Protein AF-A0A9P3LKX9-F1 (afdb_monomer)

pLDDT: mean 74.87, std 19.47, range [40.62, 96.75]

Secondary structure (DSSP, 8-state):
----------------------EEEE--SSEEE----STT-EEEEEESB-TTT-PBPSEEEEEEEESSGGGGTTEEEE--SSB----PPTTEEEEEEESSTTSSPPSBS-EEEEEEPPPTT---S----TTSS--TTTHHHHHHHHHHT--

Foldseek 3Di:
DDDDDPDDDPPPDDDDDDDDWDKDKAFAPQATPADDPDPLKDFLFWAQAQKQHHHGYPYDIITIIISDNCPNPQKDKAFDPQAGPADDDPQKDFPIWYQATPHDGHPYDIITIIHHDPPPVPPPDDPPPPPPPDPVVPVVVVVVVVVVPPD

Organism: NCBI:txid48140

Solvent-accessible surface area (backbone atoms only — not comparable to full-atom values): 9044 Å² total; per-residue (Å²): 141,83,85,80,83,82,81,79,80,82,78,83,77,81,79,83,81,79,81,74,82,55,66,49,75,26,52,51,58,50,67,15,73,34,49,57,88,47,96,69,36,34,72,59,46,57,24,37,20,17,55,81,80,48,68,48,35,80,42,67,30,29,18,35,21,21,54,45,76,68,77,41,57,75,44,49,72,27,51,52,59,50,67,15,72,34,58,61,58,90,83,39,43,72,81,47,38,13,25,17,31,91,57,65,60,29,80,41,59,33,22,25,35,21,26,48,65,80,58,88,82,68,72,82,71,72,87,74,71,92,66,80,85,66,68,76,74,72,63,52,62,66,52,52,57,63,64,75,66,71,133

Mean predicted aligned error: 14.8 Å

Radius of gyration: 24.83 Å; Cα contacts (8 Å, |Δi|>4): 276; chains: 1; bounding box: 78×58×42 Å

Sequence (151 aa):
MASKLFSVLFLASTIAVASARDCGWSGTAPFCDGKCKSPRSFKISNGGGGGGNGAACLTGHKAFCCTDQRAGDGCSWFGTAPLCAGKCPAGTYQITEDGNGDGDTCISGNKVYCCKTPNLTDSEDTELEIEDVLNPLEIAEEVVLNIAMGV

Nearest PDB structures (foldseek):
  8fpq-assembly1_B  TM=3.884E-01  e=1.662E+00  Homo sapiens

Structure (mmCIF, N/CA/C/O backbone):
data_AF-A0A9P3LKX9-F1
#
_entry.id   AF-A0A9P3LKX9-F1
#
loop_
_atom_site.group_PDB
_atom_site.id
_atom_site.type_symbol
_atom_site.label_atom_id
_atom_site.label_alt_id
_atom_site.label_comp_id
_atom_site.label_asym_id
_atom_site.label_entity_id
_atom_site.label_seq_id
_atom_site.pdbx_PDB_ins_code
_atom_site.Cartn_x
_atom_site.Cartn_y
_atom_site.Cartn_z
_atom_site.occupancy
_atom_site.B_iso_or_equiv
_atom_site.auth_seq_id
_atom_site.auth_comp_id
_atom_site.auth_asym_id
_atom_site.auth_atom_id
_atom_site.pdbx_PDB_model_num
ATOM 1 N N . MET A 1 1 ? -66.652 31.575 15.893 1.00 42.22 1 MET A N 1
ATOM 2 C CA . MET A 1 1 ? -66.035 30.311 16.352 1.00 42.22 1 MET A CA 1
ATOM 3 C C . MET A 1 1 ? -65.240 29.732 15.193 1.00 42.22 1 MET A C 1
ATOM 5 O O . MET A 1 1 ? -65.865 29.418 14.195 1.00 42.22 1 MET A O 1
ATOM 9 N N . ALA A 1 2 ? -63.907 29.687 15.288 1.00 44.31 2 ALA A N 1
ATOM 10 C CA . ALA A 1 2 ? -63.010 28.762 14.573 1.00 44.31 2 ALA A CA 1
ATOM 11 C C . ALA A 1 2 ? -61.556 29.202 14.836 1.00 44.31 2 ALA A C 1
ATOM 13 O O . ALA A 1 2 ? -60.939 29.877 14.018 1.00 44.31 2 ALA A O 1
ATOM 14 N N . SER A 1 3 ? -61.034 28.866 16.018 1.00 41.22 3 SER A N 1
ATOM 15 C CA . SER A 1 3 ? -59.596 28.941 16.292 1.00 41.22 3 SER A CA 1
ATOM 16 C C . SER A 1 3 ? -58.949 27.716 15.647 1.00 41.22 3 SER A C 1
ATOM 18 O O . SER A 1 3 ? -59.222 26.590 16.062 1.00 41.22 3 SER A O 1
ATOM 20 N N . LYS A 1 4 ? -58.168 27.909 14.579 1.00 47.84 4 LYS A N 1
ATOM 21 C CA . LYS A 1 4 ? -57.369 26.833 13.981 1.00 47.84 4 LYS A CA 1
ATOM 22 C C . LYS A 1 4 ? -56.062 26.723 14.764 1.00 47.84 4 LYS A C 1
ATOM 24 O O . LYS A 1 4 ? -55.162 27.533 14.574 1.00 47.84 4 LYS A O 1
ATOM 29 N N . LEU A 1 5 ? -55.971 25.719 15.637 1.00 51.69 5 LEU A N 1
ATOM 30 C CA . LEU A 1 5 ? -54.699 25.266 16.196 1.00 51.69 5 LEU A CA 1
ATOM 31 C C . LEU A 1 5 ? -53.828 24.707 15.059 1.00 51.69 5 LEU A C 1
ATOM 33 O O . LEU A 1 5 ? -54.122 23.641 14.524 1.00 51.69 5 LEU A O 1
ATOM 37 N N . PHE A 1 6 ? -52.755 25.411 14.703 1.00 51.16 6 PHE A N 1
ATOM 38 C CA . PHE A 1 6 ? -51.647 24.848 13.929 1.00 51.16 6 PHE A CA 1
ATOM 39 C C . PHE A 1 6 ? -50.656 24.225 14.916 1.00 51.16 6 PHE A C 1
ATOM 41 O O . PHE A 1 6 ? -49.829 24.912 15.508 1.00 51.16 6 PHE A O 1
ATOM 48 N N . SER A 1 7 ? -50.789 22.920 15.148 1.00 51.84 7 SER A N 1
ATOM 49 C CA . SER A 1 7 ? -49.806 22.141 15.900 1.00 51.84 7 SER A CA 1
ATOM 50 C C . SER A 1 7 ? -48.673 21.767 14.941 1.00 51.84 7 SER A C 1
ATOM 52 O O . SER A 1 7 ? -48.852 20.921 14.066 1.00 51.84 7 SER A O 1
ATOM 54 N N . VAL A 1 8 ? -47.536 22.458 15.044 1.00 58.84 8 VAL A N 1
ATO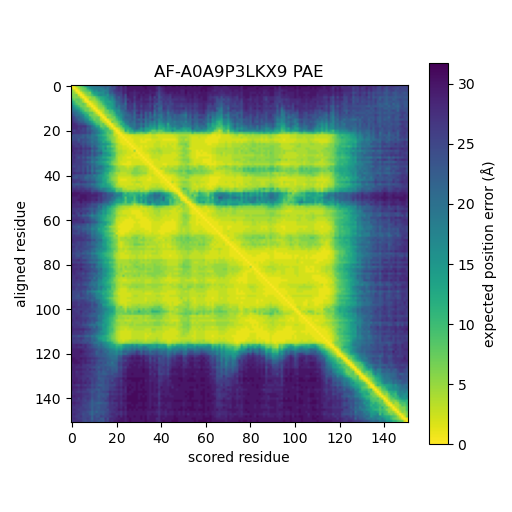M 55 C CA . VAL A 1 8 ? -46.333 22.154 14.259 1.00 58.84 8 VAL A CA 1
ATOM 56 C C . VAL A 1 8 ? -45.501 21.151 15.054 1.00 58.84 8 VAL A C 1
ATOM 58 O O . VAL A 1 8 ? -44.764 21.518 15.966 1.00 58.84 8 VAL A O 1
ATOM 61 N N . LEU A 1 9 ? -45.658 19.866 14.735 1.00 56.06 9 LEU A N 1
ATOM 62 C CA . LEU A 1 9 ? -44.792 18.801 15.236 1.00 56.06 9 LEU A CA 1
ATOM 63 C C . LEU A 1 9 ? -43.457 18.871 14.468 1.00 56.06 9 LEU A C 1
ATOM 65 O O . LEU A 1 9 ? -43.370 18.420 13.326 1.00 56.06 9 LEU A O 1
ATOM 69 N N . PHE A 1 10 ? -42.422 19.463 15.067 1.00 56.56 10 PHE A N 1
ATOM 70 C CA . PHE A 1 10 ? -41.057 19.406 14.535 1.00 56.56 10 PHE A CA 1
ATOM 71 C C . PHE A 1 10 ? -40.465 18.019 14.819 1.00 56.56 10 PHE A C 1
ATOM 73 O O . PHE A 1 10 ? -39.955 17.750 15.905 1.00 56.56 10 PHE A O 1
ATOM 80 N N . LEU A 1 11 ? -40.555 17.116 13.841 1.00 58.22 11 LEU A N 1
ATOM 81 C CA . LEU A 1 11 ? -39.799 15.863 13.839 1.00 58.22 11 LEU A CA 1
ATOM 82 C C . LEU A 1 11 ? -38.326 16.192 13.558 1.00 58.22 11 LEU A C 1
ATOM 84 O O . LEU A 1 11 ? -37.935 16.394 12.409 1.00 58.22 11 LEU A O 1
ATOM 88 N N . ALA A 1 12 ? -37.515 16.276 14.612 1.00 60.66 12 ALA A N 1
ATOM 89 C CA . ALA A 1 12 ? -36.065 16.360 14.495 1.00 60.66 12 ALA A CA 1
ATOM 90 C C . ALA A 1 12 ? -35.533 15.024 13.952 1.00 60.66 12 ALA A C 1
ATOM 92 O O . ALA A 1 12 ? -35.400 14.044 14.682 1.00 60.66 12 ALA A O 1
ATOM 93 N N . SER A 1 13 ? -35.286 14.972 12.644 1.00 61.47 13 SER A N 1
ATOM 94 C CA . SER A 1 13 ? -34.667 13.823 11.988 1.00 61.47 13 SER A CA 1
ATOM 95 C C . SER A 1 13 ? -33.155 13.910 12.189 1.00 61.47 13 SER A C 1
ATOM 97 O O . SER A 1 13 ? -32.500 14.789 11.627 1.00 61.47 13 SER A O 1
ATOM 99 N N . THR A 1 14 ? -32.592 13.044 13.031 1.00 60.50 14 THR A N 1
ATOM 100 C CA . THR A 1 14 ? -31.142 12.948 13.224 1.00 60.50 14 THR A CA 1
ATOM 101 C C . THR A 1 14 ? -30.522 12.250 12.014 1.00 60.50 14 THR A C 1
ATOM 103 O O . THR A 1 14 ? -30.732 11.063 11.770 1.00 60.50 14 THR A O 1
ATOM 106 N N . ILE A 1 15 ? -29.761 12.997 11.213 1.00 62.88 15 ILE A N 1
ATOM 107 C CA . ILE A 1 15 ? -29.021 12.434 10.082 1.00 62.88 15 ILE A CA 1
ATOM 108 C C . ILE A 1 15 ? -27.757 11.777 10.646 1.00 62.88 15 ILE A C 1
ATOM 110 O O . ILE A 1 15 ? -26.830 12.463 11.069 1.00 62.88 15 ILE A O 1
ATOM 114 N N . ALA A 1 16 ? -27.715 10.444 10.662 1.00 58.09 16 ALA A N 1
ATOM 115 C CA . ALA A 1 16 ? -26.489 9.705 10.935 1.00 58.09 16 ALA A CA 1
ATOM 116 C C . ALA A 1 16 ? -25.535 9.868 9.741 1.00 58.09 16 ALA A C 1
ATOM 118 O O . ALA A 1 16 ? -25.755 9.297 8.672 1.00 58.09 16 ALA A O 1
ATOM 119 N N . VAL A 1 17 ? -24.485 10.674 9.903 1.00 53.09 17 VAL A N 1
ATOM 120 C CA . VAL A 1 17 ? -23.447 10.838 8.880 1.00 53.09 17 VAL A CA 1
ATOM 121 C C . VAL A 1 17 ? -22.453 9.686 9.026 1.00 53.09 17 VAL A C 1
ATOM 123 O O . VAL A 1 17 ? -21.572 9.716 9.882 1.00 53.09 17 VAL A O 1
ATOM 126 N N . ALA A 1 18 ? -22.599 8.639 8.213 1.00 54.34 18 ALA A N 1
ATOM 127 C CA . ALA A 1 18 ? -21.588 7.591 8.115 1.00 54.34 18 ALA A CA 1
ATOM 128 C C . ALA A 1 18 ? -20.345 8.161 7.407 1.00 54.34 18 ALA A C 1
ATOM 130 O O . ALA A 1 18 ? -20.368 8.411 6.202 1.00 54.34 18 ALA A O 1
ATOM 131 N N . SER A 1 19 ? -19.264 8.393 8.154 1.00 54.84 19 SER A N 1
ATOM 132 C CA . SER A 1 19 ? -17.966 8.768 7.585 1.00 54.84 19 SER A CA 1
ATOM 133 C C . SER A 1 19 ? -17.353 7.546 6.895 1.00 54.84 19 SER A C 1
ATOM 135 O O . SER A 1 19 ? -16.896 6.613 7.555 1.00 54.84 19 SER A O 1
ATOM 137 N N . ALA A 1 20 ? -17.378 7.512 5.562 1.00 58.28 20 ALA A N 1
ATOM 138 C CA . ALA A 1 20 ? -16.612 6.526 4.808 1.00 58.28 20 ALA A CA 1
ATOM 139 C C . ALA A 1 20 ? -15.115 6.845 4.956 1.00 58.28 20 ALA A C 1
ATOM 141 O O . ALA A 1 20 ? -14.700 7.983 4.733 1.00 58.28 20 ALA A O 1
ATOM 142 N N . ARG A 1 21 ? -14.300 5.849 5.332 1.00 70.00 21 ARG A N 1
ATOM 143 C CA . ARG A 1 21 ? -12.835 5.980 5.364 1.00 70.00 21 ARG A CA 1
ATOM 144 C C . ARG A 1 21 ? -12.346 6.299 3.951 1.00 70.00 21 ARG A C 1
ATOM 146 O O . ARG A 1 21 ? -12.440 5.451 3.067 1.00 70.00 21 ARG A O 1
ATOM 153 N N . ASP A 1 22 ? -11.852 7.515 3.742 1.00 87.25 22 ASP A N 1
ATOM 154 C CA . ASP A 1 22 ? -11.334 7.947 2.446 1.00 87.25 22 ASP A CA 1
ATOM 155 C C . ASP A 1 22 ? -9.861 7.549 2.345 1.00 87.25 22 ASP A C 1
ATOM 157 O O . ASP A 1 22 ? -9.017 8.056 3.092 1.00 87.25 22 ASP A O 1
ATOM 161 N N . CYS A 1 23 ? -9.577 6.586 1.469 1.00 89.88 23 CYS A N 1
ATOM 162 C CA . CYS A 1 23 ? -8.266 5.981 1.298 1.00 89.88 23 CYS A CA 1
ATOM 163 C C . CYS A 1 23 ? -7.860 5.962 -0.176 1.00 89.88 23 CYS A C 1
ATOM 165 O O . CYS A 1 23 ? -8.665 5.653 -1.054 1.00 89.88 23 CYS A O 1
ATOM 167 N N . GLY A 1 24 ? -6.585 6.216 -0.457 1.00 90.62 24 GLY A N 1
ATOM 168 C CA . GLY A 1 24 ? -6.083 6.235 -1.823 1.00 90.62 24 GLY A CA 1
ATOM 169 C C . GLY A 1 24 ? -4.567 6.185 -1.931 1.00 90.62 24 GLY A C 1
ATOM 170 O O . GLY A 1 24 ? -3.825 6.527 -1.009 1.00 90.62 24 GLY A O 1
ATOM 171 N N . TRP A 1 25 ? -4.100 5.764 -3.104 1.00 91.69 25 TRP A N 1
ATOM 172 C CA . TRP A 1 25 ? -2.684 5.768 -3.449 1.00 91.69 25 TRP A CA 1
ATOM 173 C C . TRP A 1 25 ? -2.219 7.155 -3.896 1.00 91.69 25 TRP A C 1
ATOM 175 O O . TRP A 1 25 ? -2.871 7.832 -4.690 1.00 91.69 25 TRP A O 1
ATOM 185 N N . SER A 1 26 ? -1.039 7.554 -3.433 1.00 91.75 26 SER A N 1
ATOM 186 C CA . SER A 1 26 ? -0.349 8.777 -3.831 1.00 91.75 26 SER A CA 1
ATOM 187 C C . SER A 1 26 ? 1.060 8.461 -4.324 1.00 91.75 26 SER A C 1
ATOM 189 O O . SER A 1 26 ? 1.769 7.645 -3.740 1.00 91.75 26 SER A O 1
ATOM 191 N N . GLY A 1 27 ? 1.479 9.136 -5.394 1.00 89.12 27 GLY A N 1
ATOM 192 C CA . GLY A 1 27 ? 2.763 8.931 -6.065 1.00 89.12 27 GLY A CA 1
ATOM 193 C C . GLY A 1 27 ? 2.572 8.483 -7.514 1.00 89.12 27 GLY A C 1
ATOM 194 O O . GLY A 1 27 ? 1.802 7.566 -7.810 1.00 89.12 27 GLY A O 1
ATOM 195 N N . THR A 1 28 ? 3.294 9.115 -8.433 1.00 89.75 28 THR A N 1
ATOM 196 C CA . THR A 1 28 ? 3.135 8.907 -9.880 1.00 89.75 28 THR A CA 1
ATOM 197 C C . THR A 1 28 ? 4.353 8.180 -10.438 1.00 89.75 28 THR A C 1
ATOM 199 O O . THR A 1 28 ? 5.481 8.518 -10.109 1.00 89.75 28 THR A O 1
ATOM 202 N N . ALA A 1 29 ? 4.123 7.150 -11.251 1.00 89.75 29 ALA A N 1
ATOM 203 C CA . ALA A 1 29 ? 5.191 6.445 -11.961 1.00 89.75 29 ALA A CA 1
ATOM 204 C C . ALA A 1 29 ? 5.742 7.314 -13.115 1.00 89.75 29 ALA A C 1
ATOM 206 O O . ALA A 1 29 ? 5.034 8.213 -13.570 1.00 89.75 29 ALA A O 1
ATOM 207 N N . PRO A 1 30 ? 6.959 7.061 -13.631 1.00 89.88 30 PRO A N 1
ATOM 208 C CA . PRO A 1 30 ? 7.885 5.983 -13.263 1.00 89.88 30 PRO A CA 1
ATOM 209 C C . PRO A 1 30 ? 8.742 6.284 -12.025 1.00 89.88 30 PRO A C 1
ATOM 211 O O . PRO A 1 30 ? 9.233 5.354 -11.401 1.00 89.88 30 PRO A O 1
ATOM 214 N N . PHE A 1 31 ? 8.902 7.546 -11.632 1.00 91.69 31 PHE A N 1
ATOM 215 C CA . PHE A 1 31 ? 9.713 7.934 -10.472 1.00 91.69 31 PHE A CA 1
ATOM 216 C C . PHE A 1 31 ? 8.792 8.411 -9.353 1.00 91.69 31 PHE A C 1
ATOM 218 O O . PHE A 1 31 ? 8.314 9.545 -9.365 1.00 91.69 31 PHE A O 1
ATOM 225 N N . CYS A 1 32 ? 8.492 7.520 -8.418 1.00 91.12 32 CYS A N 1
ATOM 226 C CA . CYS A 1 32 ? 7.462 7.760 -7.420 1.00 91.12 32 CYS A CA 1
ATOM 227 C C . CYS A 1 32 ? 8.026 8.433 -6.162 1.00 91.12 32 CYS A C 1
ATOM 229 O O . CYS A 1 32 ? 8.989 7.951 -5.576 1.00 91.12 32 CYS A O 1
ATOM 231 N N . ASP A 1 33 ? 7.362 9.489 -5.691 1.00 91.56 33 ASP A N 1
ATOM 232 C CA . ASP A 1 33 ? 7.625 10.141 -4.397 1.00 91.56 33 ASP A CA 1
ATOM 233 C C . ASP A 1 33 ? 6.351 10.131 -3.539 1.00 91.56 33 ASP A C 1
ATOM 235 O O . ASP A 1 33 ? 5.695 11.148 -3.306 1.00 91.56 33 ASP A O 1
ATOM 239 N N . GLY A 1 34 ? 5.914 8.928 -3.177 1.00 90.88 34 GLY A N 1
ATOM 240 C CA . GLY A 1 34 ? 4.658 8.673 -2.487 1.00 90.88 34 GLY A CA 1
ATOM 241 C C . GLY A 1 34 ? 4.596 9.349 -1.125 1.00 90.88 34 GLY A C 1
ATOM 242 O O . GLY A 1 34 ? 5.260 8.940 -0.174 1.00 90.88 34 GLY A O 1
ATOM 243 N N . LYS A 1 35 ? 3.741 10.368 -1.023 1.00 93.56 35 LYS A N 1
ATOM 244 C CA . LYS A 1 35 ? 3.463 11.123 0.203 1.00 93.56 35 LYS A CA 1
ATOM 245 C C . LYS A 1 35 ? 1.979 11.439 0.288 1.00 93.56 35 LYS A C 1
ATOM 247 O O . LYS A 1 35 ? 1.329 11.677 -0.734 1.00 93.56 35 LYS A O 1
ATOM 252 N N . CYS A 1 36 ? 1.447 11.471 1.500 1.00 93.56 36 CYS A N 1
ATOM 253 C CA . CYS A 1 36 ? 0.072 11.890 1.715 1.00 93.56 36 CYS A CA 1
ATOM 254 C C . CYS A 1 36 ? -0.038 13.403 1.513 1.00 93.56 36 CYS A C 1
ATOM 256 O O . CYS A 1 36 ? 0.771 14.165 2.036 1.00 93.56 36 CYS A O 1
ATOM 258 N N . LYS A 1 37 ? -0.988 13.826 0.672 1.00 88.44 37 LYS A N 1
ATOM 259 C CA . LYS A 1 37 ? -1.103 15.225 0.225 1.00 88.44 37 LYS A CA 1
ATOM 260 C C . LYS A 1 37 ? -1.936 16.088 1.169 1.00 88.44 37 LYS A C 1
ATOM 262 O O . LYS A 1 37 ? -1.780 17.302 1.168 1.00 88.44 37 LYS A O 1
ATOM 267 N N . SER A 1 38 ? -2.834 15.475 1.940 1.00 88.06 38 SER A N 1
ATOM 268 C CA . SER A 1 38 ? -3.678 16.188 2.896 1.00 88.06 38 SER A CA 1
ATOM 269 C C . SER A 1 38 ? -3.023 16.184 4.281 1.00 88.06 38 SER A C 1
ATOM 271 O O . SER A 1 38 ? -2.565 15.127 4.720 1.00 88.06 38 SER A O 1
ATOM 273 N N . PRO A 1 39 ? -3.027 1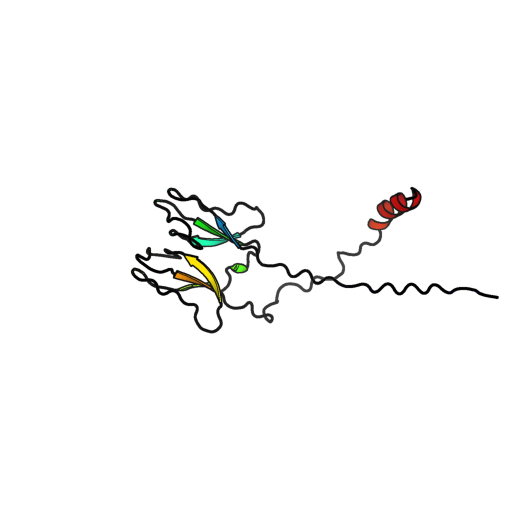7.315 5.011 1.00 85.31 39 PRO A N 1
ATOM 274 C CA . PRO A 1 39 ? -2.551 17.359 6.396 1.00 85.31 39 PRO A CA 1
ATOM 275 C C . PRO A 1 39 ? -3.401 16.492 7.337 1.00 85.31 3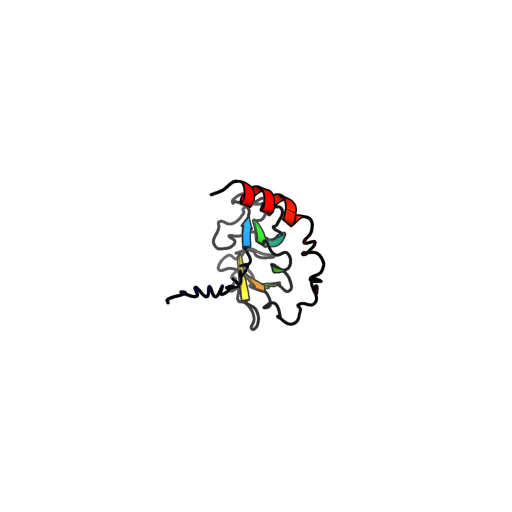9 PRO A C 1
ATOM 277 O O . PRO A 1 39 ? -2.943 16.121 8.408 1.00 85.31 39 PRO A O 1
ATOM 280 N N . ARG A 1 40 ? -4.630 16.150 6.929 1.00 87.88 40 ARG A N 1
ATOM 281 C CA . ARG A 1 40 ? -5.541 15.242 7.642 1.00 87.88 40 ARG A CA 1
ATOM 282 C C . ARG A 1 40 ? -5.512 13.824 7.063 1.00 87.88 40 ARG A C 1
ATOM 284 O O . ARG A 1 40 ? -6.518 13.129 7.110 1.00 87.88 40 ARG A O 1
ATOM 291 N N . SER A 1 41 ? -4.410 13.426 6.428 1.00 91.75 41 SER A N 1
ATOM 292 C CA . SER A 1 41 ? -4.243 12.073 5.895 1.00 91.75 41 SER A CA 1
ATOM 293 C C . SER A 1 41 ? -2.933 11.455 6.354 1.00 91.75 41 SER A C 1
ATOM 295 O O . SER A 1 41 ? -1.892 12.112 6.376 1.00 91.75 41 SER A O 1
ATOM 297 N N . PHE A 1 42 ? -2.998 10.175 6.687 1.00 92.75 42 PHE A N 1
ATOM 298 C CA . PHE A 1 42 ? -1.925 9.400 7.281 1.00 92.75 42 PHE A CA 1
ATOM 299 C C . PHE A 1 42 ? -1.511 8.291 6.329 1.00 92.75 42 PHE A C 1
ATOM 301 O O . PHE A 1 42 ? -2.348 7.662 5.677 1.00 92.75 42 PHE A O 1
ATOM 308 N N . LYS A 1 43 ? -0.204 8.048 6.246 1.00 93.50 43 LYS A N 1
ATOM 309 C CA . LYS A 1 43 ? 0.329 6.947 5.452 1.00 93.50 43 LYS A CA 1
ATOM 310 C C . LYS A 1 43 ? 0.184 5.659 6.242 1.00 93.50 43 LYS A C 1
ATOM 312 O O . LYS A 1 43 ? 0.805 5.530 7.292 1.00 93.50 43 LYS A O 1
ATOM 317 N N . ILE A 1 44 ? -0.578 4.713 5.710 1.00 92.38 44 ILE A N 1
ATOM 318 C CA . ILE A 1 44 ? -0.806 3.418 6.362 1.00 92.38 44 ILE A CA 1
ATOM 319 C C . ILE A 1 44 ? -0.029 2.276 5.707 1.00 92.38 44 ILE A C 1
ATOM 321 O O . ILE A 1 44 ? 0.171 1.238 6.328 1.00 92.38 44 ILE A O 1
ATOM 325 N N . SER A 1 45 ? 0.432 2.450 4.465 1.00 91.31 45 SER A N 1
ATOM 326 C CA . SER A 1 45 ? 1.363 1.515 3.833 1.00 91.31 45 SER A CA 1
ATOM 327 C C . SER A 1 45 ? 2.117 2.147 2.662 1.00 91.31 45 SER A C 1
ATOM 329 O O . SER A 1 45 ? 1.796 3.256 2.223 1.00 91.31 45 SER A O 1
ATOM 331 N N . ASN A 1 46 ? 3.117 1.436 2.149 1.00 90.56 46 ASN A N 1
ATOM 332 C CA . ASN A 1 46 ? 3.800 1.764 0.899 1.00 90.56 46 ASN A CA 1
ATOM 333 C C . ASN A 1 46 ? 3.527 0.676 -0.147 1.00 90.56 46 ASN A C 1
ATOM 335 O O . ASN A 1 46 ? 3.087 -0.418 0.191 1.00 90.56 46 ASN A O 1
ATOM 339 N N . GLY A 1 47 ? 3.817 0.991 -1.406 1.00 85.69 47 GLY A N 1
ATOM 340 C CA . GLY A 1 47 ? 3.746 0.054 -2.523 1.00 85.69 47 GLY A CA 1
ATOM 341 C C . GLY A 1 47 ? 4.659 0.510 -3.654 1.00 85.69 47 GLY A C 1
ATOM 342 O O . GLY A 1 47 ? 4.800 1.708 -3.910 1.00 85.69 47 GLY A O 1
ATOM 343 N N . GLY A 1 48 ? 5.334 -0.432 -4.297 1.00 74.81 48 GLY A N 1
ATOM 344 C CA . GLY A 1 48 ? 6.247 -0.179 -5.418 1.00 74.81 48 GLY A CA 1
ATOM 345 C C . GLY A 1 48 ? 5.587 -0.368 -6.785 1.00 74.81 48 GLY A C 1
ATOM 346 O O . GLY A 1 48 ? 6.121 0.103 -7.792 1.00 74.81 48 GLY A O 1
ATOM 347 N N . GLY A 1 49 ? 4.415 -1.009 -6.836 1.00 67.19 49 GLY A N 1
ATOM 348 C CA . GLY A 1 49 ? 3.877 -1.580 -8.063 1.00 67.19 49 GLY A CA 1
ATOM 349 C C . GLY A 1 49 ? 2.368 -1.463 -8.167 1.00 67.19 49 GLY A C 1
ATOM 350 O O . GLY A 1 49 ? 1.645 -2.353 -7.753 1.00 67.19 49 GLY A O 1
ATOM 351 N N . GLY A 1 50 ? 1.882 -0.409 -8.816 1.00 61.88 50 GLY A N 1
ATOM 352 C CA . GLY A 1 50 ? 0.516 -0.390 -9.323 1.00 61.88 50 GLY A CA 1
ATOM 353 C C . GLY A 1 50 ? -0.620 -0.454 -8.312 1.00 61.88 50 GLY A C 1
ATOM 354 O O . GLY A 1 50 ? -1.683 -0.939 -8.677 1.00 61.88 50 GLY A O 1
ATOM 355 N N . GLY A 1 51 ? -0.445 0.082 -7.103 1.00 59.47 51 GLY A N 1
ATOM 356 C CA . GLY A 1 51 ? -1.517 0.295 -6.130 1.00 59.47 51 GLY A CA 1
ATOM 357 C C . GLY A 1 51 ? -2.894 0.573 -6.751 1.00 59.47 51 GLY A C 1
ATOM 358 O O . GLY A 1 51 ? -3.088 1.597 -7.412 1.00 59.47 51 GLY A O 1
ATOM 359 N N . GLY A 1 52 ? -3.829 -0.367 -6.588 1.00 57.88 52 GLY A N 1
ATOM 360 C CA . GLY A 1 52 ? -5.185 -0.284 -7.148 1.00 57.88 52 GLY A CA 1
ATOM 361 C C . GLY A 1 52 ? -5.310 -0.343 -8.685 1.00 57.88 52 GLY A C 1
ATOM 362 O O . GLY A 1 52 ? -6.337 0.103 -9.190 1.00 57.88 52 GLY A O 1
ATOM 363 N N . ASN A 1 53 ? -4.322 -0.901 -9.408 1.00 55.03 53 ASN A N 1
ATOM 364 C CA . ASN A 1 53 ? -4.153 -1.039 -10.879 1.00 55.03 53 ASN A CA 1
ATOM 365 C C . ASN A 1 53 ? -3.283 0.024 -11.601 1.00 55.03 53 ASN A C 1
ATOM 367 O O . ASN A 1 53 ? -3.347 0.157 -12.824 1.00 55.03 53 ASN A O 1
ATOM 371 N N . GLY A 1 54 ? -2.472 0.809 -10.887 1.00 71.75 54 GLY A N 1
ATOM 372 C CA . GLY A 1 54 ? -1.590 1.822 -11.494 1.00 71.75 54 GLY A CA 1
ATOM 373 C C . GLY A 1 54 ? -0.330 1.265 -12.188 1.00 71.75 54 GLY A C 1
ATOM 374 O O . GLY A 1 54 ? -0.017 0.083 -12.117 1.00 71.75 54 GLY A O 1
ATOM 375 N N . ALA A 1 55 ? 0.471 2.134 -12.814 1.00 84.94 55 ALA A N 1
ATOM 376 C CA . ALA A 1 55 ? 1.808 1.756 -13.289 1.00 84.94 55 ALA A CA 1
ATOM 377 C C . ALA A 1 55 ? 2.804 1.584 -12.123 1.00 84.94 55 ALA A C 1
ATOM 379 O O . ALA A 1 55 ? 2.749 2.323 -11.128 1.00 84.94 55 ALA A O 1
ATOM 380 N N . ALA A 1 56 ? 3.732 0.632 -12.267 1.00 86.69 56 ALA A N 1
ATOM 381 C CA . ALA A 1 56 ? 4.802 0.386 -11.305 1.00 86.69 56 ALA A CA 1
ATOM 382 C C . ALA A 1 56 ? 5.854 1.503 -11.296 1.00 86.69 56 ALA A C 1
ATOM 384 O O . ALA A 1 56 ? 6.094 2.178 -12.301 1.00 86.69 56 ALA A O 1
ATOM 385 N N . CYS A 1 57 ? 6.473 1.698 -10.138 1.00 88.19 57 CYS A N 1
ATOM 386 C CA . CYS A 1 57 ? 7.575 2.626 -9.959 1.00 88.19 57 CYS A CA 1
ATOM 387 C C . CYS A 1 57 ? 8.873 1.964 -10.434 1.00 88.19 57 CYS A C 1
ATOM 389 O O . CYS A 1 57 ? 9.190 0.846 -10.045 1.00 88.19 57 CYS A O 1
ATOM 391 N N . LEU A 1 58 ? 9.638 2.670 -11.260 1.00 88.69 58 LEU A N 1
ATOM 392 C CA . LEU A 1 58 ? 11.010 2.308 -11.598 1.00 88.69 58 LEU A CA 1
ATOM 393 C C . LEU A 1 58 ? 11.951 2.632 -10.430 1.00 88.69 58 LEU A C 1
ATOM 395 O O . LEU A 1 58 ? 12.868 1.873 -10.137 1.00 88.69 58 LEU A O 1
ATOM 399 N N . THR A 1 59 ? 11.704 3.758 -9.752 1.00 88.75 59 THR A N 1
ATOM 400 C CA . THR A 1 59 ? 12.361 4.126 -8.493 1.00 88.75 59 THR A CA 1
ATOM 401 C C . THR A 1 59 ? 11.362 4.746 -7.516 1.00 88.75 59 THR A C 1
ATOM 403 O O . THR A 1 59 ? 10.316 5.272 -7.913 1.00 88.75 59 THR A O 1
ATOM 406 N N . GLY A 1 60 ? 11.703 4.697 -6.226 1.00 90.19 60 GLY A N 1
ATOM 407 C CA . GLY A 1 60 ? 10.875 5.233 -5.147 1.00 90.19 60 GLY A CA 1
ATOM 408 C C . GLY A 1 60 ? 9.675 4.345 -4.807 1.00 90.19 60 GLY A C 1
ATOM 409 O O . GLY A 1 60 ? 9.713 3.138 -5.022 1.00 90.19 60 GLY A O 1
ATOM 410 N N . HIS A 1 61 ? 8.628 4.933 -4.227 1.00 89.06 61 HIS A N 1
ATOM 411 C CA . HIS A 1 61 ? 7.428 4.208 -3.788 1.00 89.06 61 HIS A CA 1
ATOM 412 C C . HIS A 1 61 ? 6.178 5.079 -3.899 1.00 89.06 61 HIS A C 1
ATOM 414 O O . HIS A 1 61 ? 6.265 6.305 -3.895 1.00 89.06 61 HIS A O 1
ATOM 420 N N . LYS A 1 62 ? 5.009 4.449 -3.976 1.00 90.25 62 LYS A N 1
ATOM 421 C CA . LYS A 1 62 ? 3.710 5.068 -3.705 1.00 90.25 62 LYS A CA 1
ATOM 422 C C . LYS A 1 62 ? 3.379 4.928 -2.220 1.00 90.25 62 LYS A C 1
ATOM 424 O O . LYS A 1 62 ? 3.819 3.988 -1.560 1.00 90.25 62 LYS A O 1
ATOM 429 N N . ALA A 1 63 ? 2.586 5.857 -1.709 1.00 92.12 63 ALA A N 1
ATOM 430 C CA . ALA A 1 63 ? 2.039 5.830 -0.360 1.00 92.12 63 ALA A CA 1
ATOM 431 C C . ALA A 1 63 ? 0.545 5.526 -0.432 1.00 92.12 63 ALA A C 1
ATOM 433 O O . ALA A 1 63 ? -0.173 6.213 -1.158 1.00 92.12 63 ALA A O 1
ATOM 434 N N . PHE A 1 64 ? 0.079 4.536 0.322 1.00 92.69 64 PHE A N 1
ATOM 435 C CA . PHE A 1 64 ? -1.346 4.340 0.552 1.00 92.69 64 PHE A CA 1
ATOM 436 C C . PHE A 1 64 ? -1.753 5.164 1.772 1.00 92.69 64 PHE A C 1
ATOM 438 O O . PHE A 1 64 ? -1.226 4.968 2.873 1.00 92.69 64 PHE A O 1
ATOM 445 N N . CYS A 1 65 ? -2.630 6.135 1.550 1.00 93.12 65 CYS A N 1
ATOM 446 C CA . CYS A 1 65 ? -2.991 7.166 2.511 1.00 93.12 65 CYS A CA 1
ATOM 447 C C . CYS A 1 65 ? -4.469 7.073 2.861 1.00 93.12 65 CYS A C 1
ATOM 449 O O . CYS A 1 65 ? -5.278 6.888 1.959 1.00 93.12 65 CYS A O 1
ATOM 451 N N . CYS A 1 66 ? -4.813 7.276 4.130 1.00 92.69 66 CYS A N 1
ATOM 452 C CA . CYS A 1 66 ? -6.195 7.338 4.605 1.00 92.69 66 CYS A CA 1
ATOM 453 C C . CYS A 1 66 ? -6.419 8.560 5.495 1.00 92.69 66 CYS A C 1
ATOM 455 O O . CYS A 1 66 ? -5.478 9.053 6.116 1.00 92.69 66 CYS A O 1
ATOM 457 N N . THR A 1 67 ? -7.654 9.048 5.585 1.00 90.88 67 THR A N 1
ATOM 458 C CA . THR A 1 67 ? -8.023 10.131 6.518 1.00 90.88 67 THR A CA 1
ATOM 459 C C . THR A 1 67 ? -8.136 9.676 7.974 1.00 90.88 67 THR A C 1
ATOM 461 O O . THR A 1 67 ? -7.998 10.487 8.884 1.00 90.88 67 THR A O 1
ATOM 464 N N . ASP A 1 68 ? -8.330 8.378 8.200 1.00 87.44 68 ASP A N 1
ATOM 465 C CA . ASP A 1 68 ? -8.323 7.739 9.516 1.00 87.44 68 ASP A CA 1
ATOM 466 C C . ASP A 1 68 ? -6.930 7.151 9.803 1.00 87.44 68 ASP A C 1
ATOM 468 O O . ASP A 1 68 ? -6.448 6.288 9.064 1.00 87.44 68 ASP A O 1
ATOM 472 N N . GLN A 1 69 ? -6.276 7.615 10.874 1.00 82.56 69 GLN A N 1
ATOM 473 C CA . GLN A 1 69 ? -4.950 7.138 11.285 1.00 82.56 69 GLN A CA 1
ATOM 474 C C . GLN A 1 69 ? -4.968 5.658 11.694 1.00 82.56 69 GLN A C 1
ATOM 476 O O . GLN A 1 69 ? -3.975 4.961 11.487 1.00 82.56 69 GLN A O 1
ATOM 481 N N . ARG A 1 70 ? -6.101 5.167 12.210 1.00 84.12 70 ARG A N 1
ATOM 482 C CA . ARG A 1 70 ? -6.282 3.781 12.668 1.00 84.12 70 ARG A CA 1
ATOM 483 C C . ARG A 1 70 ? -6.630 2.829 11.522 1.00 84.12 70 ARG A C 1
ATOM 485 O O . ARG A 1 70 ? -6.795 1.630 11.725 1.00 84.12 70 ARG A O 1
ATOM 492 N N . ALA A 1 71 ? -6.737 3.327 10.285 1.00 85.69 71 ALA A N 1
ATOM 493 C CA . ALA A 1 71 ? -7.079 2.501 9.126 1.00 85.69 71 ALA A CA 1
ATOM 494 C C . ALA A 1 71 ? -6.033 1.415 8.811 1.00 85.69 71 ALA A C 1
ATOM 496 O O . ALA A 1 71 ? -6.355 0.468 8.098 1.00 85.69 71 ALA A O 1
ATOM 497 N N . GLY A 1 72 ? -4.803 1.553 9.320 1.00 84.75 72 GLY A N 1
ATOM 498 C CA . GLY A 1 72 ? -3.736 0.556 9.201 1.00 84.75 72 GLY A CA 1
ATOM 499 C C . GLY A 1 72 ? -3.625 -0.414 10.384 1.00 84.75 72 GLY A C 1
ATOM 500 O O . GLY A 1 72 ? -2.815 -1.343 10.319 1.00 84.75 72 GLY A O 1
ATOM 501 N N . ASP A 1 73 ? -4.402 -0.224 11.453 1.00 88.44 73 ASP A N 1
ATOM 502 C CA . ASP A 1 73 ? -4.238 -0.996 12.684 1.00 88.44 73 ASP A CA 1
ATOM 503 C C . ASP A 1 73 ? -4.668 -2.452 12.483 1.00 88.44 73 ASP A C 1
ATOM 505 O O . ASP A 1 73 ? -5.766 -2.763 12.017 1.00 88.44 73 ASP A O 1
ATOM 509 N N . GLY A 1 74 ? -3.768 -3.375 12.828 1.00 89.88 74 GLY A N 1
ATOM 510 C CA . GLY A 1 74 ? -3.999 -4.806 12.635 1.00 89.88 74 GLY A CA 1
ATOM 511 C C . GLY A 1 74 ? -4.071 -5.233 11.165 1.00 89.88 74 GLY A C 1
ATOM 512 O O . GLY A 1 74 ? -4.669 -6.275 10.878 1.00 89.88 74 GLY A O 1
ATOM 513 N N . CYS A 1 75 ? -3.487 -4.453 10.251 1.00 93.19 75 CYS A N 1
ATOM 514 C CA . CYS A 1 75 ? -3.413 -4.781 8.833 1.00 93.19 75 CYS A CA 1
ATOM 515 C C . CYS A 1 75 ? -2.074 -5.424 8.449 1.00 93.19 75 CYS A C 1
ATOM 517 O O . CYS A 1 75 ? -1.045 -5.216 9.093 1.00 93.19 75 CYS A O 1
ATOM 519 N N . SER A 1 76 ? -2.067 -6.234 7.392 1.00 94.62 76 SER A N 1
ATOM 520 C CA . SER A 1 76 ? -0.853 -6.869 6.859 1.00 94.62 76 SER A CA 1
ATOM 521 C C . SER A 1 76 ? -1.004 -7.198 5.376 1.00 94.62 76 SER A C 1
ATOM 523 O O . SER A 1 76 ? -2.119 -7.381 4.880 1.00 94.62 76 SER A O 1
ATOM 525 N N . TRP A 1 77 ? 0.119 -7.268 4.660 1.00 94.75 77 TRP A N 1
ATOM 526 C CA . TRP A 1 77 ? 0.148 -7.701 3.266 1.00 94.75 77 TRP A CA 1
ATOM 527 C C . TRP A 1 77 ? 0.142 -9.224 3.161 1.00 94.75 77 TRP A C 1
ATOM 529 O O . TRP A 1 77 ? 0.803 -9.925 3.924 1.00 94.75 77 TRP A O 1
ATOM 539 N N . PHE A 1 78 ? -0.600 -9.737 2.183 1.00 95.62 78 PHE A N 1
ATOM 540 C CA . PHE A 1 78 ? -0.701 -11.161 1.893 1.00 95.62 78 PHE A CA 1
ATOM 541 C C . PHE A 1 78 ? -0.462 -11.425 0.411 1.00 95.62 78 PHE A C 1
ATOM 543 O O . PHE A 1 78 ? -1.009 -10.746 -0.459 1.00 95.62 78 PHE A O 1
ATOM 550 N N . GLY A 1 79 ? 0.322 -12.464 0.130 1.00 93.12 79 GLY A N 1
ATOM 551 C CA . GLY A 1 79 ? 0.742 -12.858 -1.212 1.00 93.12 79 GLY A CA 1
ATOM 552 C C . GLY A 1 79 ? 2.263 -12.841 -1.342 1.00 93.12 79 GLY A C 1
ATOM 553 O O . GLY A 1 79 ? 2.931 -11.880 -0.965 1.00 93.12 79 GLY A O 1
ATOM 554 N N . THR A 1 80 ? 2.832 -13.901 -1.904 1.00 93.31 80 THR A N 1
ATOM 555 C CA . THR A 1 80 ? 4.288 -14.079 -1.999 1.00 93.31 80 THR A CA 1
ATOM 556 C C . THR A 1 80 ? 4.725 -13.996 -3.456 1.00 93.31 80 THR A C 1
ATOM 558 O O . THR A 1 80 ? 4.086 -14.569 -4.333 1.00 93.31 80 THR A O 1
ATOM 561 N N . ALA A 1 81 ? 5.792 -13.240 -3.717 1.00 92.56 81 ALA A N 1
ATOM 562 C CA . ALA A 1 81 ? 6.398 -13.154 -5.042 1.00 92.56 81 ALA A CA 1
ATOM 563 C C . ALA A 1 81 ? 7.075 -14.495 -5.402 1.00 92.56 81 ALA A C 1
ATOM 565 O O . ALA A 1 81 ? 7.400 -15.268 -4.500 1.00 92.56 81 ALA A O 1
ATOM 566 N N . PRO A 1 82 ? 7.311 -14.804 -6.690 1.00 91.81 82 PRO A N 1
ATOM 567 C CA . PRO A 1 82 ? 7.081 -13.963 -7.870 1.00 91.81 82 PRO A CA 1
ATOM 568 C C . PRO A 1 82 ? 5.665 -14.048 -8.457 1.00 91.81 82 PRO A C 1
ATOM 570 O O . PRO A 1 82 ? 5.275 -13.164 -9.212 1.00 91.81 82 PRO A O 1
ATOM 573 N N . LEU A 1 83 ? 4.886 -15.083 -8.141 1.00 93.94 83 LEU A N 1
ATOM 574 C CA . LEU A 1 83 ? 3.507 -15.239 -8.612 1.00 93.94 83 LEU A CA 1
ATOM 575 C C . LEU A 1 83 ? 2.568 -15.033 -7.429 1.00 93.94 83 LEU A C 1
ATOM 577 O O . LEU A 1 83 ? 2.306 -15.954 -6.656 1.00 93.94 83 LEU A O 1
ATOM 581 N N . CYS A 1 84 ? 2.098 -13.803 -7.265 1.00 93.19 84 CYS A N 1
ATOM 582 C CA . CYS A 1 84 ? 1.307 -13.430 -6.108 1.00 93.19 84 CYS A CA 1
ATOM 583 C C . CYS A 1 84 ? -0.153 -13.825 -6.300 1.00 93.19 84 CYS A C 1
ATOM 585 O O . CYS A 1 84 ? -0.805 -13.423 -7.257 1.00 93.19 84 CYS A O 1
ATOM 587 N N . ALA A 1 85 ? -0.680 -14.575 -5.341 1.00 93.44 85 ALA A N 1
ATOM 588 C CA . ALA A 1 85 ? -2.099 -14.888 -5.225 1.00 93.44 85 ALA A CA 1
ATOM 589 C C . ALA A 1 85 ? -2.622 -14.316 -3.905 1.00 93.44 85 ALA A C 1
ATOM 591 O O . ALA A 1 85 ? -3.032 -15.058 -3.010 1.00 93.44 85 ALA A O 1
ATOM 592 N N . GLY A 1 86 ? -2.501 -12.994 -3.745 1.00 93.50 86 GLY A N 1
ATOM 593 C CA . GLY A 1 86 ? -2.923 -12.314 -2.532 1.00 93.50 86 GLY A CA 1
ATOM 594 C C . GLY A 1 86 ? -4.384 -12.619 -2.210 1.00 93.50 86 GLY A C 1
ATOM 595 O O . GLY A 1 86 ? -5.268 -12.473 -3.051 1.00 93.50 86 GLY A O 1
ATOM 596 N N . LYS A 1 87 ? -4.636 -13.064 -0.978 1.00 96.12 87 LYS A N 1
ATOM 597 C CA . LYS A 1 87 ? -5.982 -13.285 -0.461 1.00 96.12 87 LYS A CA 1
ATOM 598 C C . LYS A 1 87 ? -6.013 -13.000 1.030 1.00 96.12 87 LYS A C 1
ATOM 600 O O . LYS A 1 87 ? -5.126 -13.434 1.762 1.00 96.12 87 LYS A O 1
ATOM 605 N N . CYS A 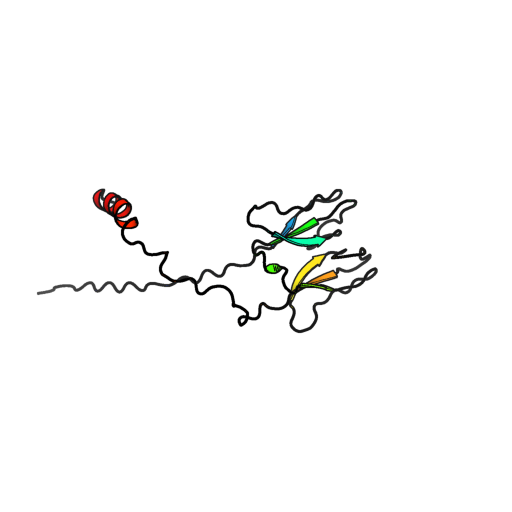1 88 ? -7.062 -12.317 1.470 1.00 96.75 88 CYS A N 1
ATOM 606 C CA . CYS A 1 88 ? -7.263 -12.069 2.885 1.00 96.75 88 CYS A CA 1
ATOM 607 C C . CYS A 1 88 ? -7.647 -13.352 3.632 1.00 96.75 88 CYS A C 1
ATOM 609 O O . CYS A 1 88 ? -8.497 -14.111 3.146 1.00 96.75 88 CYS A O 1
ATOM 611 N N . PRO A 1 89 ? -7.041 -13.617 4.804 1.00 95.94 89 PRO A N 1
ATOM 612 C CA . PRO A 1 89 ? -7.478 -14.704 5.667 1.00 95.94 89 PRO A CA 1
ATOM 613 C C . PRO A 1 89 ? -8.904 -14.463 6.184 1.00 95.94 89 PRO A C 1
ATOM 615 O O . PRO A 1 89 ? -9.408 -13.337 6.197 1.00 95.94 89 PRO A O 1
ATOM 618 N N . ALA A 1 90 ? -9.562 -15.532 6.634 1.00 93.12 90 ALA A N 1
ATOM 619 C CA . ALA A 1 90 ? -10.905 -15.439 7.202 1.00 93.12 90 ALA A CA 1
ATOM 620 C C . ALA A 1 90 ? -10.942 -14.451 8.384 1.00 93.12 90 ALA A C 1
ATOM 622 O O . ALA A 1 90 ? -10.019 -14.414 9.195 1.00 93.12 90 ALA A O 1
ATOM 623 N N . GLY A 1 91 ? -12.008 -13.650 8.473 1.00 88.31 91 GLY A N 1
ATOM 624 C CA . GLY A 1 91 ? -12.152 -12.617 9.509 1.00 88.31 91 GLY A CA 1
ATOM 625 C C . GLY A 1 91 ? -11.407 -11.308 9.224 1.00 88.31 91 GLY A C 1
ATOM 626 O O . GLY A 1 91 ? -11.391 -10.420 10.073 1.00 88.31 91 GLY A O 1
ATOM 627 N N . THR A 1 92 ? -10.812 -11.168 8.039 1.00 93.75 92 THR A N 1
ATOM 628 C CA . THR A 1 92 ? -10.220 -9.911 7.564 1.00 93.75 92 THR A CA 1
ATOM 629 C C . THR A 1 92 ? -10.826 -9.509 6.224 1.00 93.75 92 THR A C 1
ATOM 631 O O . THR A 1 92 ? -11.452 -10.326 5.544 1.00 93.75 92 THR A O 1
ATOM 634 N N . TYR A 1 93 ? -10.648 -8.249 5.844 1.00 91.50 93 TYR A N 1
ATOM 635 C CA . TYR A 1 93 ? -11.125 -7.703 4.577 1.00 91.50 93 TYR A CA 1
ATOM 636 C C . TYR A 1 93 ? -10.006 -6.951 3.858 1.00 91.50 93 TYR A C 1
ATOM 638 O O . TYR A 1 93 ? -9.096 -6.409 4.485 1.00 91.50 93 TYR A O 1
ATOM 646 N N . GLN A 1 94 ? -10.069 -6.946 2.529 1.00 92.81 94 GLN A N 1
ATOM 647 C CA . GLN A 1 94 ? -9.104 -6.257 1.680 1.00 92.81 94 GLN A CA 1
ATOM 648 C C . GLN A 1 94 ? -9.401 -4.757 1.670 1.00 92.81 94 GLN A C 1
ATOM 650 O O . GLN A 1 94 ? -10.534 -4.361 1.396 1.00 92.81 94 GLN A O 1
ATOM 655 N N . ILE A 1 95 ? -8.382 -3.934 1.918 1.00 90.38 95 ILE A N 1
ATOM 656 C CA . ILE A 1 95 ? -8.475 -2.471 1.785 1.00 90.38 95 ILE A CA 1
ATOM 657 C C . ILE A 1 95 ? -7.787 -1.955 0.526 1.00 90.38 95 ILE A C 1
ATOM 659 O O . ILE A 1 95 ? -8.184 -0.932 -0.027 1.00 90.38 95 ILE A O 1
ATOM 663 N N . THR A 1 96 ? -6.758 -2.657 0.056 1.00 91.88 96 THR A N 1
ATOM 664 C CA . THR A 1 96 ? -6.100 -2.348 -1.210 1.00 91.88 96 THR A CA 1
ATOM 665 C C . THR A 1 96 ? -5.280 -3.532 -1.713 1.00 91.88 96 THR A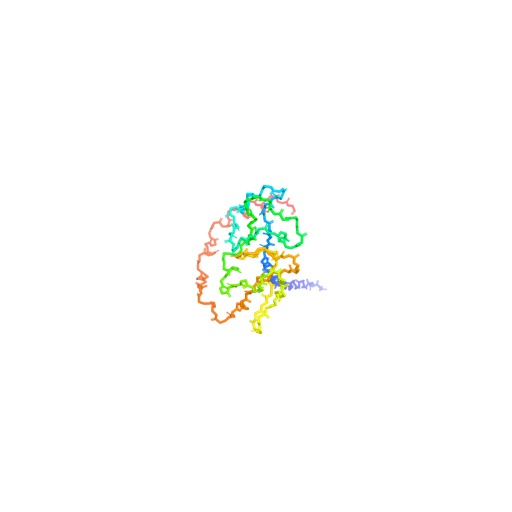 C 1
ATOM 667 O O . THR A 1 96 ? -5.217 -4.583 -1.074 1.00 91.88 96 THR A O 1
ATOM 670 N N . GLU A 1 97 ? -4.661 -3.370 -2.871 1.00 92.88 97 GLU A N 1
ATOM 671 C CA . GLU A 1 97 ? -3.707 -4.306 -3.451 1.00 92.88 97 GLU A CA 1
ATOM 672 C C . GLU A 1 97 ? -2.592 -3.567 -4.181 1.00 92.88 97 GLU A C 1
ATOM 674 O O . GLU A 1 97 ? -2.784 -2.439 -4.643 1.00 92.88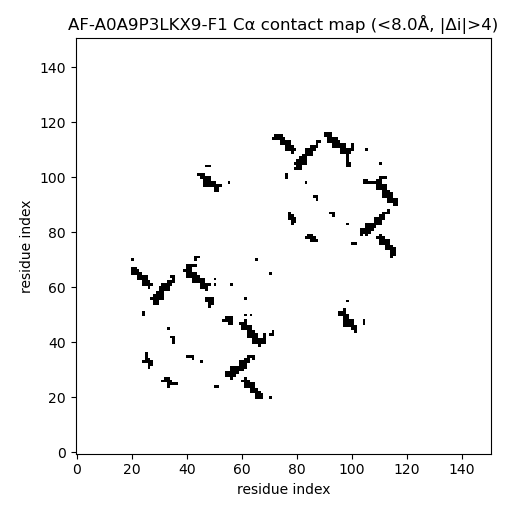 97 GLU A O 1
ATOM 679 N N . ASP A 1 98 ? -1.433 -4.210 -4.262 1.00 92.25 98 ASP A N 1
ATOM 680 C CA . ASP A 1 98 ? -0.236 -3.710 -4.932 1.00 92.25 98 ASP A CA 1
ATOM 681 C C . ASP A 1 98 ? 0.615 -4.908 -5.384 1.00 92.25 98 ASP A C 1
ATOM 683 O O . ASP A 1 98 ? 0.686 -5.944 -4.716 1.00 92.25 98 ASP A O 1
ATOM 687 N N . GLY A 1 99 ? 1.262 -4.771 -6.534 1.00 89.06 99 GLY A N 1
ATOM 688 C CA . GLY A 1 99 ? 2.169 -5.760 -7.105 1.00 89.06 99 GLY A CA 1
ATOM 689 C C . GLY A 1 99 ? 3.480 -5.907 -6.332 1.00 89.06 99 GLY A C 1
ATOM 690 O O . GLY A 1 99 ? 4.212 -6.854 -6.574 1.00 89.06 99 GLY A O 1
ATOM 691 N N . ASN A 1 100 ? 3.799 -5.027 -5.386 1.00 88.31 100 ASN A N 1
ATOM 692 C CA . ASN A 1 100 ? 4.950 -5.170 -4.492 1.00 8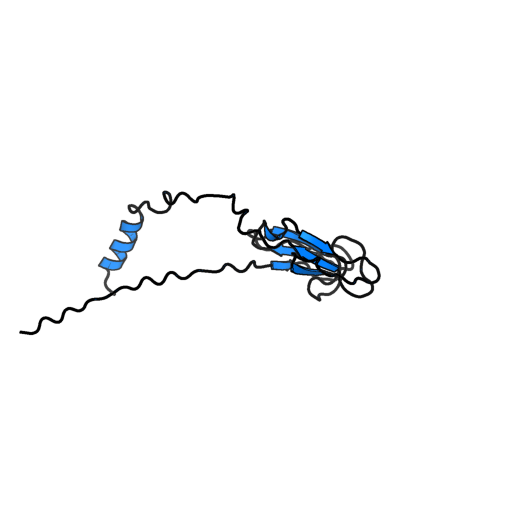8.31 100 ASN A CA 1
ATOM 693 C C . ASN A 1 100 ? 4.518 -5.355 -3.038 1.00 88.31 100 ASN A C 1
ATOM 695 O O . ASN A 1 100 ? 5.125 -6.144 -2.317 1.00 88.31 100 ASN A O 1
ATOM 699 N N . GLY A 1 101 ? 3.485 -4.627 -2.606 1.00 85.75 101 GLY A N 1
ATOM 700 C CA . GLY A 1 101 ? 3.088 -4.549 -1.202 1.00 85.75 101 GLY A CA 1
ATOM 701 C C . GLY A 1 101 ? 4.261 -4.127 -0.311 1.00 85.75 101 GLY A C 1
ATOM 702 O O . GLY A 1 101 ? 4.870 -3.081 -0.537 1.00 85.75 101 GLY A O 1
ATOM 703 N N . ASP A 1 102 ? 4.597 -4.958 0.674 1.00 80.25 102 ASP A N 1
ATOM 704 C CA . ASP A 1 102 ? 5.688 -4.761 1.638 1.00 80.25 102 ASP A CA 1
ATOM 705 C C . ASP A 1 102 ? 7.038 -5.382 1.240 1.00 80.25 102 ASP A C 1
ATOM 707 O O . ASP A 1 102 ? 7.970 -5.376 2.046 1.00 80.25 102 ASP A O 1
ATOM 711 N N . GLY A 1 103 ? 7.184 -5.901 0.018 1.00 84.94 103 GLY A N 1
ATOM 712 C CA . GLY A 1 103 ? 8.410 -6.593 -0.372 1.00 84.94 103 GLY A CA 1
ATOM 713 C C . GLY A 1 103 ? 8.609 -6.739 -1.875 1.00 84.94 103 GLY A C 1
ATOM 714 O O . GLY A 1 103 ? 8.408 -5.802 -2.653 1.00 84.94 103 GLY A O 1
ATOM 715 N N . ASP A 1 104 ? 9.069 -7.926 -2.270 1.00 89.25 104 ASP A N 1
ATOM 716 C CA . ASP A 1 104 ? 9.451 -8.228 -3.648 1.00 89.25 104 ASP A CA 1
ATOM 717 C C . ASP A 1 104 ? 8.285 -8.085 -4.636 1.00 89.25 104 ASP A C 1
ATOM 719 O O . ASP A 1 104 ? 7.140 -8.462 -4.352 1.00 89.25 104 ASP A O 1
ATOM 723 N N . THR A 1 105 ? 8.618 -7.597 -5.835 1.00 88.12 105 THR A N 1
ATOM 724 C CA . THR A 1 105 ? 7.683 -7.415 -6.949 1.00 88.12 105 THR A CA 1
ATOM 725 C C . THR A 1 105 ? 7.136 -8.751 -7.453 1.00 88.12 105 THR A C 1
ATOM 727 O O . THR A 1 105 ? 7.879 -9.683 -7.768 1.00 88.12 105 THR A O 1
ATOM 730 N N . CYS A 1 106 ? 5.823 -8.814 -7.614 1.00 89.31 106 CYS A N 1
ATOM 731 C CA . CYS A 1 106 ? 5.114 -9.867 -8.316 1.00 89.31 106 CYS A CA 1
ATOM 732 C C . CYS A 1 106 ? 5.336 -9.716 -9.830 1.00 89.31 106 CYS A C 1
ATOM 734 O O . CYS A 1 106 ? 5.110 -8.657 -10.408 1.00 89.31 106 CYS A O 1
ATOM 736 N N . ILE A 1 107 ? 5.740 -10.797 -10.493 1.00 90.06 107 ILE A N 1
ATOM 7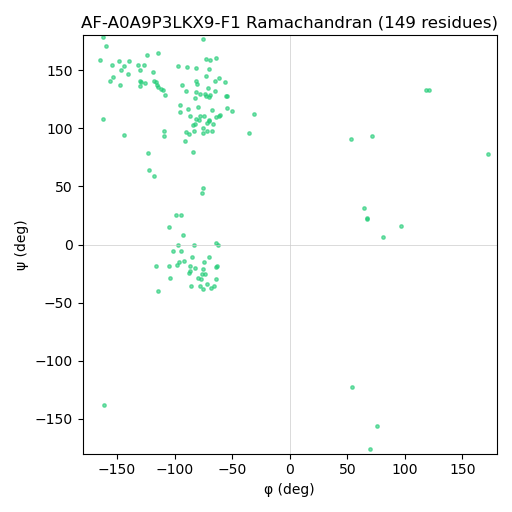37 C CA . ILE A 1 107 ? 5.752 -10.905 -11.958 1.00 90.06 107 ILE A CA 1
ATOM 738 C C . ILE A 1 107 ? 4.314 -11.014 -12.484 1.00 90.06 107 ILE A C 1
ATOM 740 O O . ILE A 1 107 ? 4.000 -10.524 -13.566 1.00 90.06 107 ILE A O 1
ATOM 744 N N . SER A 1 108 ? 3.438 -11.671 -11.719 1.00 88.62 108 SER A N 1
ATOM 745 C CA . SER A 1 108 ? 2.013 -11.791 -12.022 1.00 88.62 108 SER A CA 1
ATOM 746 C C . SER A 1 108 ? 1.182 -11.811 -10.741 1.00 88.62 108 SER A C 1
ATOM 748 O O . SER A 1 108 ? 1.647 -12.292 -9.702 1.00 88.62 108 SER A O 1
ATOM 750 N N . GLY A 1 109 ? -0.049 -11.306 -10.847 1.00 90.88 109 GLY A N 1
ATOM 751 C CA . GLY A 1 109 ? -0.968 -11.111 -9.730 1.00 90.88 109 GLY A CA 1
ATOM 752 C C . GLY A 1 109 ? -0.534 -9.990 -8.784 1.00 90.88 109 GLY A C 1
ATOM 753 O O . GLY A 1 109 ? 0.458 -9.307 -9.024 1.00 90.88 109 GLY A O 1
ATOM 754 N N . ASN A 1 110 ? -1.289 -9.817 -7.700 1.00 91.44 110 ASN A N 1
ATOM 755 C CA . ASN A 1 110 ? -1.066 -8.769 -6.707 1.00 91.44 110 ASN A CA 1
ATOM 756 C C . ASN A 1 110 ? -0.972 -9.363 -5.300 1.00 91.44 110 ASN A C 1
ATOM 758 O O . ASN A 1 110 ? -1.523 -10.434 -5.009 1.00 91.44 110 ASN A O 1
ATOM 762 N N . LYS A 1 111 ? -0.280 -8.648 -4.414 1.00 93.00 111 LYS A N 1
ATOM 763 C CA . LYS A 1 111 ? -0.468 -8.805 -2.973 1.00 93.00 111 LYS A CA 1
ATOM 764 C C . LYS A 1 111 ? -1.694 -8.005 -2.560 1.00 93.00 111 LYS A C 1
ATOM 766 O O . LYS A 1 111 ? -2.012 -6.988 -3.171 1.00 93.00 111 LYS A O 1
ATOM 771 N N . VAL A 1 112 ? -2.358 -8.434 -1.500 1.00 94.44 112 VAL A N 1
ATOM 772 C CA . VAL A 1 112 ? -3.523 -7.742 -0.941 1.00 94.44 112 VAL A CA 1
ATOM 773 C C . VAL A 1 112 ? -3.196 -7.247 0.457 1.00 94.44 112 VAL A C 1
ATOM 775 O O . VAL A 1 112 ? -2.567 -7.961 1.238 1.00 94.44 112 VAL A O 1
ATOM 778 N N . TYR A 1 113 ? -3.602 -6.025 0.773 1.00 93.88 113 TYR A N 1
ATOM 779 C CA . TYR A 1 113 ? -3.461 -5.464 2.108 1.00 93.88 113 TYR A CA 1
ATOM 780 C C . TYR A 1 113 ? -4.765 -5.699 2.862 1.00 93.88 113 TYR A C 1
ATOM 782 O O . TYR A 1 113 ? -5.820 -5.193 2.464 1.00 93.88 113 TYR A O 1
ATOM 790 N N . CYS A 1 114 ? -4.698 -6.523 3.903 1.00 94.31 114 CYS A N 1
ATOM 791 C CA . CYS A 1 114 ? -5.864 -7.019 4.620 1.00 94.31 114 CYS A CA 1
ATOM 792 C C . CYS A 1 114 ? -5.879 -6.498 6.041 1.00 94.31 114 CYS A C 1
ATOM 794 O O . CYS A 1 114 ? -4.863 -6.570 6.727 1.00 94.31 114 CYS A O 1
ATOM 796 N N . CYS A 1 115 ? -7.045 -6.051 6.487 1.00 92.19 115 CYS A N 1
ATOM 797 C CA . CYS A 1 115 ? -7.262 -5.519 7.821 1.00 92.19 115 CYS A CA 1
ATOM 798 C C . CYS A 1 115 ? -8.276 -6.354 8.582 1.00 92.19 115 CYS A C 1
ATOM 800 O O . CYS A 1 115 ? -9.230 -6.889 8.006 1.00 92.19 115 CYS A O 1
ATOM 802 N N . LYS A 1 116 ? -8.101 -6.427 9.900 1.00 89.81 116 LYS A N 1
ATOM 803 C CA . LYS A 1 116 ? -9.163 -6.914 10.778 1.00 89.81 116 LYS A CA 1
ATOM 804 C C . LYS A 1 116 ? -10.336 -5.947 10.715 1.00 89.81 116 LYS A C 1
ATOM 806 O O . LYS A 1 116 ? -10.149 -4.730 10.672 1.00 89.81 116 LYS A O 1
ATOM 811 N N . THR A 1 117 ? -11.548 -6.487 10.720 1.00 72.81 117 THR A N 1
ATOM 812 C CA . THR A 1 117 ? -12.744 -5.683 10.980 1.00 72.81 117 THR A CA 1
ATOM 813 C C . THR A 1 117 ? -12.524 -4.970 12.311 1.00 72.81 117 THR A C 1
ATOM 815 O O . THR A 1 117 ? -12.147 -5.656 13.265 1.00 72.81 117 THR A O 1
ATOM 818 N N . PRO A 1 118 ? -12.691 -3.637 12.398 1.00 64.62 118 PRO A N 1
ATOM 819 C CA . PRO A 1 118 ? -12.640 -2.975 13.691 1.00 64.62 118 PRO A CA 1
ATOM 820 C C . PRO A 1 118 ? -13.666 -3.672 14.578 1.00 64.62 118 PRO A C 1
ATOM 822 O O . PRO A 1 118 ? -14.849 -3.742 14.231 1.00 64.62 118 PRO A O 1
ATOM 825 N N . ASN A 1 119 ? -13.193 -4.290 15.657 1.00 54.59 119 ASN A N 1
ATOM 826 C CA . ASN A 1 119 ? -14.095 -4.892 16.610 1.00 54.59 119 ASN A CA 1
ATOM 827 C C . ASN A 1 119 ? -14.833 -3.717 17.242 1.00 54.59 119 ASN A C 1
ATOM 829 O O . ASN A 1 119 ? -14.207 -2.859 17.857 1.00 54.59 119 ASN A O 1
ATOM 833 N N . LEU A 1 120 ? -16.148 -3.633 17.051 1.00 52.94 120 LEU A N 1
ATOM 834 C CA . LEU A 1 120 ? -16.958 -2.551 17.621 1.00 52.94 120 LEU A CA 1
ATOM 835 C C . LEU A 1 120 ? -16.932 -2.554 19.164 1.00 52.94 120 LEU A C 1
ATOM 837 O O . LEU A 1 120 ? -17.562 -1.709 19.783 1.00 52.94 120 LEU A O 1
ATOM 841 N N . THR A 1 121 ? -16.222 -3.505 19.779 1.00 51.38 121 THR A N 1
ATOM 842 C CA . THR A 1 121 ? -15.960 -3.597 21.215 1.00 51.38 121 THR A CA 1
ATOM 843 C C . THR A 1 121 ? -14.665 -2.916 21.656 1.00 51.38 121 THR A C 1
ATOM 845 O O . THR A 1 121 ? -14.508 -2.702 22.849 1.00 51.38 121 THR A O 1
ATOM 848 N N . ASP A 1 122 ? -13.762 -2.560 20.734 1.00 48.12 122 ASP A N 1
ATOM 849 C CA . ASP A 1 122 ? -12.506 -1.854 21.043 1.00 48.12 122 ASP A CA 1
ATOM 850 C C . ASP A 1 122 ? -12.675 -0.329 20.893 1.00 48.12 122 ASP A C 1
ATOM 852 O O . ASP A 1 122 ? -11.715 0.405 20.668 1.00 48.12 122 ASP A O 1
ATOM 856 N N . SER A 1 123 ? -13.906 0.178 21.034 1.00 53.78 123 SER A N 1
ATOM 857 C CA . SER A 1 123 ? -14.157 1.595 21.311 1.00 53.78 123 SER A CA 1
ATOM 858 C C . SER A 1 123 ? -13.841 1.921 22.778 1.00 53.78 123 SER A C 1
ATOM 860 O O . SER A 1 123 ? -14.647 2.535 23.472 1.00 53.78 123 SER A O 1
ATOM 862 N N . GLU A 1 124 ? -12.677 1.500 23.265 1.00 63.78 124 GLU A N 1
ATOM 863 C CA . GLU A 1 124 ? -11.991 2.213 24.339 1.00 63.78 124 GLU A CA 1
ATOM 864 C C . GLU A 1 124 ? -11.200 3.328 23.662 1.00 63.78 124 GLU A C 1
ATOM 866 O O . GLU A 1 124 ? -10.027 3.197 23.345 1.00 63.78 124 GLU A O 1
ATOM 871 N N . ASP A 1 125 ? -11.914 4.397 23.324 1.00 52.03 125 ASP A N 1
ATOM 872 C CA . ASP A 1 125 ? -11.381 5.749 23.370 1.00 52.03 125 ASP A CA 1
ATOM 873 C C . ASP A 1 125 ? -12.569 6.713 23.365 1.00 52.03 125 ASP A C 1
ATOM 875 O O . ASP A 1 125 ? -13.246 6.923 22.356 1.00 52.03 125 ASP A O 1
ATOM 879 N N . THR A 1 126 ? -12.760 7.302 24.542 1.00 46.03 126 THR A N 1
ATOM 880 C CA . THR A 1 126 ? -13.491 8.532 24.851 1.00 46.03 126 THR A CA 1
ATOM 881 C C . THR A 1 126 ? -15.012 8.472 24.736 1.00 46.03 126 THR A C 1
ATOM 883 O O . THR A 1 126 ? -15.620 8.778 23.714 1.00 46.03 126 THR A O 1
ATOM 886 N N . GLU A 1 127 ? -15.628 8.186 25.883 1.00 51.62 127 GLU A N 1
ATOM 887 C CA . GLU A 1 127 ? -16.667 9.058 26.430 1.00 51.62 127 GLU A CA 1
ATOM 888 C C . GLU A 1 127 ? -16.289 10.518 26.110 1.00 51.62 127 GLU A C 1
ATOM 890 O O . GLU A 1 127 ? -15.427 11.112 26.750 1.00 51.62 127 GLU A O 1
ATOM 895 N N . LEU A 1 128 ? -16.835 11.060 25.018 1.00 46.28 128 LEU A N 1
ATOM 896 C CA . LEU A 1 128 ? -16.903 12.500 24.834 1.00 46.28 128 LEU A CA 1
ATOM 897 C C . LEU A 1 128 ? -17.872 12.974 25.909 1.00 46.28 128 LEU A C 1
ATOM 899 O O . LEU A 1 128 ? -19.080 12.756 25.785 1.00 46.28 128 LEU A O 1
ATOM 903 N N . GLU A 1 129 ? -17.335 13.566 26.972 1.00 41.97 129 GLU A N 1
ATOM 904 C CA . GLU A 1 129 ? -18.124 14.337 27.920 1.00 41.97 129 GLU A CA 1
ATOM 905 C C . GLU A 1 129 ? -18.969 15.332 27.113 1.00 41.97 129 GLU A C 1
ATOM 907 O O . GLU A 1 129 ? -18.459 16.218 26.423 1.00 41.97 129 GLU A O 1
ATOM 912 N N . ILE A 1 130 ? -20.290 15.158 27.156 1.00 50.03 130 ILE A N 1
ATOM 913 C CA . ILE A 1 130 ? -21.272 16.062 26.544 1.00 50.03 130 ILE A CA 1
ATOM 914 C C . ILE A 1 130 ? -21.399 17.324 27.422 1.00 50.03 130 ILE A C 1
ATOM 916 O O . ILE A 1 130 ? -22.502 17.776 27.714 1.00 50.03 130 ILE A O 1
ATOM 920 N N . GLU A 1 131 ? -20.280 17.890 27.879 1.00 48.22 131 GLU A N 1
ATOM 921 C CA . GLU A 1 131 ? -20.266 19.121 28.682 1.00 48.22 131 GLU A CA 1
ATOM 922 C C . GLU A 1 131 ? -19.561 20.296 27.978 1.00 48.22 131 GLU A C 1
ATOM 924 O O . GLU A 1 131 ? -19.894 21.440 28.268 1.00 48.22 131 GLU A O 1
ATOM 929 N N . ASP A 1 132 ? -18.730 20.068 26.951 1.00 47.00 132 ASP A N 1
ATOM 930 C CA . ASP A 1 132 ? -17.963 21.158 26.309 1.00 47.00 132 ASP A CA 1
ATOM 931 C C . ASP A 1 132 ? -18.573 21.749 25.017 1.00 47.00 132 ASP A C 1
ATOM 933 O O . ASP A 1 132 ? -18.023 22.687 24.440 1.00 47.00 132 ASP A O 1
ATOM 937 N N . VAL A 1 133 ? -19.727 21.258 24.539 1.00 48.62 133 VAL A N 1
ATOM 938 C CA . VAL A 1 133 ? -20.385 21.789 23.312 1.00 48.62 133 VAL A CA 1
ATOM 939 C C . VAL A 1 133 ? -21.556 22.733 23.620 1.00 48.62 133 VAL A C 1
ATOM 941 O O . VAL A 1 133 ? -22.107 23.374 22.726 1.00 48.62 133 VAL A O 1
ATOM 944 N N . LEU A 1 134 ? -21.931 22.884 24.887 1.00 48.12 134 LEU A N 1
ATOM 945 C CA . LEU A 1 134 ? -22.986 23.804 25.297 1.00 48.12 134 LEU A CA 1
ATOM 946 C C . LEU A 1 134 ? -22.439 24.785 26.325 1.00 48.12 134 LEU A C 1
ATOM 948 O O . LEU A 1 134 ? -22.759 24.705 27.505 1.00 48.12 134 LEU A O 1
ATOM 952 N N . ASN A 1 135 ? -21.716 25.794 25.843 1.00 45.16 135 ASN A N 1
ATOM 953 C CA . ASN A 1 135 ? -21.840 27.106 26.459 1.00 45.16 135 ASN A CA 1
ATOM 954 C C . ASN A 1 135 ? -22.947 27.861 25.692 1.00 45.16 135 ASN A C 1
ATOM 956 O O . ASN A 1 135 ? -22.664 28.526 24.694 1.00 45.16 135 ASN A O 1
ATOM 960 N N . PRO A 1 136 ? -24.235 27.748 26.087 1.00 48.06 136 PRO A N 1
ATOM 961 C CA . PRO A 1 136 ? -25.355 28.403 25.401 1.00 48.06 136 PRO A CA 1
ATOM 962 C C . PRO A 1 136 ? -25.303 29.940 25.455 1.00 48.06 136 PRO A C 1
ATOM 964 O O . PRO A 1 136 ? -26.207 30.596 24.943 1.00 48.06 136 PRO A O 1
ATOM 967 N N . LEU A 1 137 ? -24.269 30.528 26.066 1.00 42.84 137 LEU A N 1
ATOM 968 C CA . LEU A 1 137 ? -24.138 31.970 26.227 1.00 42.84 137 LEU A CA 1
ATOM 969 C C . LEU A 1 137 ? -23.483 32.687 25.035 1.00 42.84 137 LEU A C 1
ATOM 971 O O . LEU A 1 137 ? -23.736 33.873 24.872 1.00 42.84 137 LEU A O 1
ATOM 975 N N . GLU A 1 138 ? -22.693 32.012 24.191 1.00 48.75 138 GLU A N 1
ATOM 976 C CA . GLU A 1 138 ? -21.965 32.695 23.096 1.00 48.75 138 GLU A CA 1
ATOM 977 C C . GLU A 1 138 ? -22.679 32.603 21.733 1.00 48.75 138 GLU A C 1
ATOM 979 O O . GLU A 1 138 ? -22.458 33.422 20.849 1.00 48.75 138 GLU A O 1
ATOM 984 N N . ILE A 1 139 ? -23.629 31.672 21.576 1.00 47.78 139 ILE A N 1
ATOM 985 C CA . ILE A 1 139 ? -24.452 31.540 20.353 1.00 47.78 139 ILE A CA 1
ATOM 986 C C . ILE A 1 139 ? -25.669 32.490 20.387 1.00 47.78 139 ILE A C 1
ATOM 988 O O . ILE A 1 139 ? -26.369 32.675 19.390 1.00 47.78 139 ILE A O 1
ATOM 992 N N . ALA A 1 140 ? -25.940 33.110 21.540 1.00 43.06 140 ALA A N 1
ATOM 993 C CA . ALA A 1 140 ? -27.084 33.994 21.718 1.00 43.06 140 ALA A CA 1
ATOM 994 C C . ALA A 1 140 ? -26.908 35.360 21.028 1.00 43.06 140 ALA A C 1
ATOM 996 O O . ALA A 1 140 ? -27.911 35.963 20.656 1.00 43.06 140 ALA A O 1
ATOM 997 N N . GLU A 1 141 ? -25.686 35.853 20.796 1.00 49.06 141 GLU A N 1
ATOM 998 C CA . GLU A 1 141 ? -25.511 37.197 20.218 1.00 49.06 141 GLU A CA 1
ATOM 999 C C . GLU A 1 141 ? -25.553 37.229 18.680 1.00 49.06 141 GLU A C 1
ATOM 1001 O O . GLU A 1 141 ? -26.148 38.150 18.117 1.00 49.06 141 GLU A O 1
ATOM 1006 N N . GLU A 1 142 ? -25.039 36.216 17.970 1.00 45.03 142 GLU A N 1
ATOM 1007 C CA . GLU A 1 142 ? -25.097 36.216 16.493 1.00 45.03 142 GLU A CA 1
ATOM 1008 C C . GLU A 1 142 ? -26.482 35.844 15.939 1.00 45.03 142 GLU A C 1
ATOM 1010 O O . GLU A 1 142 ? -26.885 36.316 14.871 1.00 45.03 142 GLU A O 1
ATOM 1015 N N . VAL A 1 143 ? -27.256 35.027 16.661 1.00 45.38 143 VAL A N 1
ATOM 1016 C CA . VAL A 1 143 ? -28.5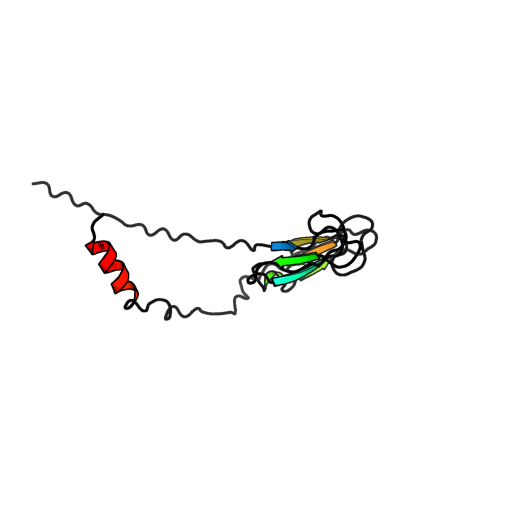96 34.609 16.210 1.00 45.38 143 VAL A CA 1
ATOM 1017 C C . VAL A 1 143 ? -29.631 35.715 16.446 1.00 45.38 143 VAL A C 1
ATOM 1019 O O . VAL A 1 143 ? -30.503 35.928 15.602 1.00 45.38 143 VAL A O 1
ATOM 1022 N N . VAL A 1 144 ? -29.514 36.481 17.536 1.00 50.28 144 VAL A N 1
ATOM 1023 C CA . VAL A 1 144 ? -30.427 37.600 17.835 1.00 50.28 144 VAL A CA 1
ATOM 1024 C C . VAL A 1 144 ? -30.291 38.729 16.806 1.00 50.28 144 VAL A C 1
ATOM 1026 O O . VAL A 1 144 ? -31.306 39.310 16.412 1.00 50.28 144 VAL A O 1
ATOM 1029 N N . LEU A 1 145 ? -29.082 38.995 16.295 1.00 46.62 145 LEU A N 1
ATOM 1030 C CA . LEU A 1 145 ? -28.875 40.033 15.278 1.00 46.62 145 LEU A CA 1
ATOM 1031 C C . LEU A 1 145 ? -29.514 39.663 13.927 1.00 46.62 145 LEU A C 1
ATOM 1033 O O . LEU A 1 145 ? -30.115 40.514 13.271 1.00 46.62 145 LEU A O 1
ATOM 1037 N N . ASN A 1 146 ? -29.464 38.383 13.548 1.00 46.25 146 ASN A N 1
ATOM 1038 C CA . ASN A 1 146 ? -30.034 37.904 12.286 1.00 46.25 146 ASN A CA 1
ATOM 1039 C C . ASN A 1 146 ? -31.568 37.781 12.317 1.00 46.25 146 ASN A C 1
ATOM 1041 O O . ASN A 1 146 ? -32.209 37.910 11.276 1.00 46.25 146 ASN A O 1
ATOM 1045 N N . ILE A 1 147 ? -32.177 37.597 13.494 1.00 47.88 147 ILE A N 1
ATOM 1046 C CA . ILE A 1 147 ? -33.644 37.592 13.646 1.00 47.88 147 ILE A CA 1
ATOM 1047 C C . ILE A 1 147 ? -34.208 39.028 13.679 1.00 47.88 147 ILE A C 1
ATOM 1049 O O . ILE A 1 147 ? -35.329 39.259 13.226 1.00 47.88 147 ILE A O 1
ATOM 1053 N N . ALA A 1 148 ? -33.437 40.019 14.143 1.00 44.91 148 ALA A N 1
ATOM 1054 C CA . ALA A 1 148 ? -33.877 41.418 14.201 1.00 44.91 148 ALA A CA 1
ATOM 1055 C C . ALA A 1 148 ? -33.908 42.136 12.832 1.00 44.91 148 ALA A C 1
ATOM 1057 O O . ALA A 1 148 ? -34.532 43.191 12.716 1.00 44.91 148 ALA A O 1
ATOM 1058 N N . MET A 1 149 ? -33.269 41.577 11.794 1.00 47.34 149 MET A N 1
ATOM 1059 C CA . MET A 1 149 ? -33.132 42.207 10.470 1.00 47.34 149 MET A CA 1
ATOM 1060 C C . MET A 1 149 ? -34.030 41.631 9.358 1.00 47.34 149 MET A C 1
ATOM 1062 O O . MET A 1 149 ? -33.818 41.961 8.197 1.00 47.34 149 MET A O 1
ATOM 1066 N N . GLY A 1 150 ? -35.058 40.849 9.707 1.00 48.56 150 GLY A N 1
ATOM 1067 C CA . GLY A 1 150 ? -36.244 40.602 8.872 1.00 48.56 150 GLY A CA 1
ATOM 1068 C C . GLY A 1 150 ? -35.997 40.120 7.434 1.00 48.56 150 GLY A C 1
ATOM 1069 O O . GLY A 1 150 ? -35.974 40.927 6.504 1.00 48.56 150 GLY A O 1
ATOM 1070 N N . VAL A 1 151 ? -35.949 38.797 7.252 1.00 40.62 151 VAL A N 1
ATOM 1071 C CA . VAL A 1 151 ? -36.270 38.116 5.983 1.00 40.62 151 VAL A CA 1
ATOM 1072 C C . VAL A 1 151 ? -37.459 37.196 6.217 1.00 40.62 151 VAL A C 1
ATOM 1074 O O . VAL A 1 151 ? -37.443 36.487 7.248 1.00 40.62 151 VAL A O 1
#